Protein AF-A0A1I0GTD1-F1 (afdb_monomer_lite)

pLDDT: mean 73.31, std 13.09, range [38.91, 92.62]

Sequence (143 aa):
MGENMNGVTASRTSDHEQTIFMQSNYFHDPEELYLVLERMQAVDRGKGKIIIDMEKERIMQQSDGKKLRNVQIDGDTLKAELHTEEEFHYSIFSTIIGANGKEINSTSSMQFGFGEKGYSQIDVTAASFPRLYLLNCPFSLNG

Structure (mmCIF, N/CA/C/O backbone):
data_AF-A0A1I0GTD1-F1
#
_entry.id   AF-A0A1I0GTD1-F1
#
loop_
_atom_site.group_PDB
_atom_site.id
_atom_site.type_symbol
_atom_site.label_atom_id
_atom_site.label_alt_id
_atom_site.label_comp_id
_atom_site.label_asym_id
_atom_site.label_entity_id
_atom_site.label_seq_id
_atom_site.pdbx_PDB_ins_code
_atom_site.Cartn_x
_atom_site.Cartn_y
_atom_site.Cartn_z
_atom_site.occupancy
_atom_site.B_iso_or_equiv
_atom_site.auth_seq_id
_atom_site.auth_comp_id
_atom_site.auth_asym_id
_atom_site.auth_atom_id
_atom_site.pdbx_PDB_model_num
ATOM 1 N N . MET A 1 1 ? 18.320 30.642 -20.619 1.00 38.91 1 MET A N 1
ATOM 2 C CA . MET A 1 1 ? 18.928 29.306 -20.779 1.00 38.91 1 MET A CA 1
ATOM 3 C C . MET A 1 1 ? 18.087 28.357 -19.949 1.00 38.91 1 MET A C 1
ATOM 5 O O . MET A 1 1 ? 18.100 28.495 -18.736 1.00 38.91 1 MET A O 1
ATOM 9 N N . GLY A 1 2 ? 17.238 27.549 -20.586 1.00 47.53 2 GLY A N 1
ATOM 10 C CA . GLY A 1 2 ? 16.392 26.577 -19.889 1.00 47.53 2 GLY A CA 1
ATOM 11 C C . GLY A 1 2 ? 17.110 25.237 -19.851 1.00 47.53 2 GLY A C 1
ATOM 12 O O . GLY A 1 2 ? 17.555 24.770 -20.897 1.00 47.53 2 GLY A O 1
ATOM 13 N N . GLU A 1 3 ? 17.279 24.661 -18.664 1.00 52.12 3 GLU A N 1
ATOM 14 C CA . GLU A 1 3 ? 17.792 23.302 -18.534 1.00 52.12 3 GLU A CA 1
ATOM 15 C C . GLU A 1 3 ? 16.756 22.321 -19.080 1.00 52.12 3 GLU A C 1
ATOM 17 O O . GLU A 1 3 ? 15.581 22.345 -18.714 1.00 52.12 3 GLU A O 1
ATOM 22 N N . ASN A 1 4 ? 17.191 21.481 -20.008 1.00 50.59 4 ASN A N 1
ATOM 23 C CA . ASN A 1 4 ? 16.347 20.471 -20.607 1.00 50.59 4 ASN A CA 1
ATOM 24 C C . ASN A 1 4 ? 16.094 19.340 -19.603 1.00 50.59 4 ASN A C 1
ATOM 26 O O . ASN A 1 4 ? 17.009 18.597 -19.249 1.00 50.59 4 ASN A O 1
ATOM 30 N N . MET A 1 5 ? 14.848 19.196 -19.166 1.00 55.66 5 MET A N 1
ATOM 31 C CA . MET A 1 5 ? 14.432 18.131 -18.261 1.00 55.66 5 MET A CA 1
ATOM 32 C C . MET A 1 5 ? 14.326 16.800 -19.012 1.00 55.66 5 MET A C 1
ATOM 34 O O . MET A 1 5 ? 13.465 16.636 -19.876 1.00 55.66 5 MET A O 1
ATOM 38 N N . ASN A 1 6 ? 15.178 15.837 -18.658 1.00 66.69 6 ASN A N 1
ATOM 39 C CA . ASN A 1 6 ? 14.898 14.429 -18.921 1.00 66.69 6 ASN A CA 1
ATOM 40 C C . ASN A 1 6 ? 13.894 13.953 -17.871 1.00 66.69 6 ASN A C 1
ATOM 42 O O . ASN A 1 6 ? 14.137 14.114 -16.675 1.00 66.69 6 ASN A O 1
ATOM 46 N N . GLY A 1 7 ? 12.775 13.379 -18.297 1.00 66.88 7 GLY A N 1
ATOM 47 C CA . GLY A 1 7 ? 11.748 12.964 -17.354 1.00 66.88 7 GLY A CA 1
ATOM 48 C C . GLY A 1 7 ? 10.695 12.054 -17.956 1.00 66.88 7 GLY A C 1
ATOM 49 O O . GLY A 1 7 ? 10.400 12.102 -19.148 1.00 66.88 7 GLY A O 1
ATOM 50 N N . VAL A 1 8 ? 10.108 11.236 -17.090 1.00 73.94 8 VAL A N 1
ATOM 51 C CA . VAL A 1 8 ? 8.894 10.480 -17.378 1.00 73.94 8 VAL A CA 1
ATOM 52 C C . VAL A 1 8 ? 7.819 11.004 -16.445 1.00 73.94 8 VAL A C 1
ATOM 54 O O . VAL A 1 8 ? 8.005 11.048 -15.232 1.00 73.94 8 VAL A O 1
ATOM 57 N N . THR A 1 9 ? 6.694 11.410 -17.014 1.00 73.75 9 THR A N 1
ATOM 58 C CA . THR A 1 9 ? 5.486 11.730 -16.257 1.00 73.75 9 THR A CA 1
ATOM 59 C C . THR A 1 9 ? 4.378 10.796 -16.706 1.00 73.75 9 THR A C 1
ATOM 61 O O . THR A 1 9 ? 4.350 10.348 -17.851 1.00 73.75 9 THR A O 1
ATOM 64 N N . ALA A 1 10 ? 3.474 10.457 -15.800 1.00 70.81 10 ALA A N 1
ATOM 65 C CA . ALA A 1 10 ? 2.338 9.610 -16.110 1.00 70.81 10 ALA A CA 1
ATOM 66 C C . ALA A 1 10 ? 1.066 10.282 -15.610 1.00 70.81 10 ALA A C 1
ATOM 68 O O . ALA A 1 10 ? 1.049 10.883 -14.537 1.00 70.81 10 ALA A O 1
ATOM 69 N N . SER A 1 11 ? 0.005 10.166 -16.397 1.00 72.94 11 SER A N 1
ATOM 70 C CA . SER A 1 11 ? -1.331 10.608 -16.033 1.00 72.94 11 SER A CA 1
ATOM 71 C C . SER A 1 11 ? -2.303 9.458 -16.235 1.00 72.94 11 SER A C 1
ATOM 73 O O . SER A 1 11 ? -2.253 8.759 -17.248 1.00 72.94 11 SER A O 1
ATOM 75 N N . ARG A 1 12 ? -3.194 9.249 -15.269 1.00 68.38 12 ARG A N 1
ATOM 76 C CA . ARG A 1 12 ? -4.304 8.311 -15.414 1.00 68.38 12 ARG A CA 1
ATOM 77 C C . ARG A 1 12 ? -5.482 9.064 -16.030 1.00 68.38 12 ARG A C 1
ATOM 79 O O . ARG A 1 12 ? -6.096 9.883 -15.354 1.00 68.38 12 ARG A O 1
ATOM 86 N N . THR A 1 13 ? -5.780 8.798 -17.301 1.00 71.62 13 THR A N 1
ATOM 87 C CA . THR A 1 13 ? -6.886 9.446 -18.027 1.00 71.62 13 THR A CA 1
ATOM 88 C C . THR A 1 13 ? -8.239 8.812 -17.689 1.00 71.62 13 THR A C 1
ATOM 90 O O . THR A 1 13 ? -9.265 9.486 -17.723 1.00 71.62 13 THR A O 1
ATOM 93 N N . SER A 1 14 ? -8.257 7.517 -17.351 1.00 70.88 14 SER A N 1
ATOM 94 C CA . SER A 1 14 ? -9.442 6.797 -16.864 1.00 70.88 14 SER A CA 1
ATOM 95 C C . SER A 1 14 ? -9.050 5.557 -16.049 1.00 70.88 14 SER A C 1
ATOM 97 O O . SER A 1 14 ? -7.874 5.204 -15.966 1.00 70.88 14 SER A O 1
ATOM 99 N N . ASP A 1 15 ? -10.031 4.838 -15.495 1.00 62.19 15 ASP A N 1
ATOM 100 C CA . ASP A 1 15 ? -9.812 3.558 -14.797 1.00 62.19 15 ASP A CA 1
ATOM 101 C C . ASP A 1 15 ? -9.116 2.488 -15.656 1.00 62.19 15 ASP A C 1
ATOM 103 O O . ASP A 1 15 ? -8.593 1.503 -15.128 1.00 62.19 15 ASP A O 1
ATOM 107 N N . HIS A 1 16 ? -9.138 2.644 -16.980 1.00 66.81 16 HIS A N 1
ATOM 108 C CA . HIS A 1 16 ? -8.588 1.684 -17.936 1.00 66.81 16 HIS A CA 1
ATOM 109 C C . HIS A 1 16 ? -7.546 2.306 -18.869 1.00 66.81 16 HIS A C 1
ATOM 111 O O . HIS A 1 16 ? -7.087 1.640 -19.792 1.00 66.81 16 HIS A O 1
ATOM 117 N N . GLU A 1 17 ? -7.159 3.561 -18.633 1.00 69.69 17 GLU A N 1
ATOM 118 C CA . GLU A 1 17 ? -6.246 4.288 -19.507 1.00 69.69 17 GLU A CA 1
ATOM 119 C C . GLU A 1 17 ? -5.210 5.065 -18.696 1.00 69.69 17 GLU A C 1
ATOM 121 O O . GLU A 1 17 ? -5.540 5.888 -17.837 1.00 69.69 17 GLU A O 1
ATOM 126 N N . GLN A 1 18 ? -3.940 4.819 -19.007 1.00 74.88 18 GLN A N 1
ATOM 127 C CA . GLN A 1 18 ? -2.812 5.575 -18.487 1.00 74.88 18 GLN A CA 1
ATOM 128 C C . GLN A 1 18 ? -1.986 6.098 -19.657 1.00 74.88 18 GLN A C 1
ATOM 130 O O . GLN A 1 18 ? -1.559 5.332 -20.518 1.00 74.88 18 GLN A O 1
ATOM 135 N N . THR A 1 19 ? -1.733 7.401 -19.649 1.00 77.88 19 THR A N 1
ATOM 136 C CA . THR A 1 19 ? -0.865 8.069 -20.613 1.00 77.88 19 THR A CA 1
ATOM 137 C C . THR A 1 19 ? 0.492 8.312 -19.968 1.00 77.88 19 THR A C 1
ATOM 139 O O . THR A 1 19 ? 0.571 8.884 -18.881 1.00 77.88 19 THR A O 1
ATOM 142 N N . ILE A 1 20 ? 1.565 7.874 -20.627 1.00 76.56 20 ILE A N 1
ATOM 143 C CA . ILE A 1 20 ? 2.946 8.105 -20.194 1.00 76.56 20 ILE A CA 1
ATOM 144 C C . ILE A 1 20 ? 3.571 9.116 -21.151 1.00 76.56 20 ILE A C 1
ATOM 146 O O . ILE A 1 20 ? 3.637 8.881 -22.355 1.00 76.56 20 ILE A O 1
ATOM 150 N N . PHE A 1 21 ? 4.039 10.233 -20.609 1.00 78.75 21 PHE A N 1
ATOM 151 C CA . PHE A 1 21 ? 4.757 11.263 -21.342 1.00 78.75 21 PHE A CA 1
ATOM 152 C C . PHE A 1 21 ? 6.244 11.151 -21.018 1.00 78.75 21 PHE A C 1
ATOM 154 O O . PHE A 1 21 ? 6.652 11.270 -19.861 1.00 78.75 21 PHE A O 1
ATOM 161 N N . MET A 1 22 ? 7.056 10.935 -22.047 1.00 78.69 22 MET A N 1
ATOM 162 C CA . MET A 1 22 ? 8.511 10.901 -21.944 1.00 78.69 22 MET A CA 1
ATOM 163 C C . MET A 1 22 ? 9.065 12.178 -22.568 1.00 78.69 22 MET A C 1
ATOM 165 O O . MET A 1 22 ? 8.770 12.481 -23.722 1.00 78.69 22 MET A O 1
ATOM 169 N N . GLN A 1 23 ? 9.864 12.924 -21.811 1.00 76.06 23 GLN A N 1
ATOM 170 C CA . GLN A 1 23 ? 10.552 14.119 -22.281 1.00 76.06 23 GLN A CA 1
ATOM 171 C C . GLN A 1 23 ? 12.057 13.860 -22.259 1.00 76.06 23 GLN A C 1
ATOM 173 O O . GLN A 1 23 ? 12.626 13.523 -21.221 1.00 76.06 23 GLN A O 1
ATOM 178 N N . SER A 1 24 ? 12.701 13.994 -23.416 1.00 72.12 24 SER A N 1
ATOM 179 C CA . SER A 1 24 ? 14.151 13.907 -23.557 1.00 72.12 24 SER A CA 1
ATOM 180 C C . SER A 1 24 ? 14.612 14.701 -24.771 1.00 72.12 24 SER A C 1
ATOM 182 O O . SER A 1 24 ? 13.929 14.741 -25.793 1.00 72.12 24 SER A O 1
ATOM 184 N N . ASN A 1 25 ? 15.812 15.272 -24.692 1.00 65.88 25 ASN A N 1
ATOM 185 C CA . ASN A 1 25 ? 16.464 15.882 -25.857 1.00 65.88 25 ASN A CA 1
ATOM 186 C C . ASN A 1 25 ? 16.820 14.856 -26.934 1.00 65.88 25 ASN A C 1
ATOM 188 O O . ASN A 1 25 ? 17.017 15.230 -28.086 1.00 65.88 25 ASN A O 1
ATOM 192 N N . TYR A 1 26 ? 16.897 13.574 -26.562 1.00 68.62 26 TYR A N 1
ATOM 193 C CA . TYR A 1 26 ? 17.220 12.475 -27.468 1.00 68.62 26 TYR A CA 1
ATOM 194 C C . TYR A 1 26 ? 16.184 12.313 -28.593 1.00 68.62 26 TYR A C 1
ATOM 196 O O . TYR A 1 26 ? 16.509 11.822 -29.666 1.00 68.62 26 TYR A O 1
ATOM 204 N N . PHE A 1 27 ? 14.950 12.795 -28.401 1.00 70.19 27 PHE A N 1
ATOM 205 C CA . PHE A 1 27 ? 13.918 12.760 -29.441 1.00 70.19 27 PHE A CA 1
ATOM 206 C C . PHE A 1 27 ? 14.162 13.738 -30.603 1.00 70.19 27 PHE A C 1
ATOM 208 O O . PHE A 1 27 ? 13.421 13.683 -31.581 1.00 70.19 27 PHE A O 1
ATOM 215 N N . HIS A 1 28 ? 15.156 14.635 -30.515 1.00 68.81 28 HIS A N 1
ATOM 216 C CA . HIS A 1 28 ? 15.462 15.561 -31.609 1.00 68.81 28 HIS A CA 1
ATOM 217 C C . HIS A 1 28 ? 16.173 14.871 -32.783 1.00 68.81 28 HIS A C 1
ATOM 219 O O . HIS A 1 28 ? 15.862 15.197 -33.928 1.00 68.81 28 HIS A O 1
ATOM 225 N N . ASP A 1 29 ? 17.082 13.932 -32.504 1.00 72.25 29 ASP A N 1
ATOM 226 C CA . ASP A 1 29 ? 17.823 13.177 -33.524 1.00 72.25 29 ASP A CA 1
ATOM 227 C C . ASP A 1 29 ? 18.069 11.732 -33.030 1.00 72.25 29 ASP A C 1
ATOM 229 O O . ASP A 1 29 ? 19.158 11.404 -32.552 1.00 72.25 29 ASP A O 1
ATOM 233 N N . PRO A 1 30 ? 17.021 10.885 -32.994 1.00 69.88 30 PRO A N 1
ATOM 234 C CA . PRO A 1 30 ? 17.117 9.561 -32.393 1.00 69.88 30 PRO A CA 1
ATOM 235 C C . PRO A 1 30 ? 17.772 8.565 -33.356 1.00 69.88 30 PRO A C 1
ATOM 237 O O . PRO A 1 30 ? 17.317 8.404 -34.487 1.00 69.88 30 PRO A O 1
ATOM 240 N N . GLU A 1 31 ? 18.782 7.831 -32.884 1.00 72.38 31 GLU A N 1
ATOM 241 C CA . GLU A 1 31 ? 19.303 6.666 -33.611 1.00 72.38 31 GLU A CA 1
ATOM 242 C C . GLU A 1 31 ? 18.375 5.464 -33.389 1.00 72.38 31 GLU A C 1
ATOM 244 O O . GLU A 1 31 ? 17.802 4.942 -34.343 1.00 72.38 31 GLU A O 1
ATOM 249 N N . GLU A 1 32 ? 18.138 5.075 -32.129 1.00 69.62 32 GLU A N 1
ATOM 250 C CA . GLU A 1 32 ? 17.200 4.006 -31.763 1.00 69.62 32 GLU A CA 1
ATOM 251 C C . GLU A 1 32 ? 16.572 4.270 -30.383 1.00 69.62 32 GLU A C 1
ATOM 253 O O . GLU A 1 32 ? 17.249 4.677 -29.438 1.00 69.62 32 GLU A O 1
ATOM 258 N N . LEU A 1 33 ? 15.265 4.026 -30.244 1.00 66.31 33 LEU A N 1
ATOM 259 C CA . LEU A 1 33 ? 14.534 4.152 -28.980 1.00 66.31 33 LEU A CA 1
ATOM 260 C C . LEU A 1 33 ? 13.912 2.810 -28.601 1.00 66.31 33 LEU A C 1
ATOM 262 O O . LEU A 1 33 ? 13.094 2.266 -29.342 1.00 66.31 33 LEU A O 1
ATOM 266 N N . TYR A 1 34 ? 14.227 2.335 -27.399 1.00 69.19 34 TYR A N 1
ATOM 267 C CA . TYR A 1 34 ? 13.682 1.100 -26.848 1.00 69.19 34 TYR A CA 1
ATOM 268 C C . TYR A 1 34 ? 12.869 1.390 -25.589 1.00 69.19 34 TYR A C 1
ATOM 270 O O . TYR A 1 34 ? 13.376 1.971 -24.630 1.00 69.19 34 TYR A O 1
ATOM 278 N N . LEU A 1 35 ? 11.610 0.948 -25.578 1.00 66.00 35 LEU A N 1
ATOM 279 C CA . LEU A 1 35 ? 10.795 0.882 -24.369 1.00 66.00 35 LEU A CA 1
ATOM 280 C C . LEU A 1 35 ? 10.783 -0.563 -23.873 1.00 66.00 35 LEU A C 1
ATOM 282 O O . LEU A 1 35 ? 10.180 -1.433 -24.500 1.00 66.00 35 LEU A O 1
ATOM 286 N N . VAL A 1 36 ? 11.436 -0.815 -22.740 1.00 70.81 36 VAL A N 1
ATOM 287 C CA . VAL A 1 36 ? 11.446 -2.136 -22.104 1.00 70.81 36 VAL A CA 1
ATOM 288 C C . VAL A 1 36 ? 10.420 -2.145 -20.978 1.00 70.81 36 VAL A C 1
ATOM 290 O O . VAL A 1 36 ? 10.588 -1.489 -19.953 1.00 70.81 36 VAL A O 1
ATOM 293 N N . LEU A 1 37 ? 9.333 -2.888 -21.180 1.00 63.88 37 LEU A N 1
ATOM 294 C CA . LEU A 1 37 ? 8.335 -3.152 -20.147 1.00 63.88 37 LEU A CA 1
ATOM 295 C C . LEU A 1 37 ? 8.680 -4.483 -19.479 1.00 63.88 37 LEU A C 1
ATOM 297 O O . LEU A 1 37 ? 8.314 -5.542 -19.978 1.00 63.88 37 LEU A O 1
ATOM 301 N N . GLU A 1 38 ? 9.411 -4.437 -18.368 1.00 55.75 38 GLU A N 1
ATOM 302 C CA . GLU A 1 38 ? 9.914 -5.660 -17.726 1.00 55.75 38 GLU A CA 1
ATOM 303 C C . GLU A 1 38 ? 8.815 -6.484 -17.049 1.00 55.75 38 GLU A C 1
ATOM 305 O O . GLU A 1 38 ? 8.839 -7.713 -17.087 1.00 55.75 38 GLU A O 1
ATOM 310 N N . ARG A 1 39 ? 7.844 -5.824 -16.408 1.00 57.12 39 ARG A N 1
ATOM 311 C CA . ARG A 1 39 ? 6.778 -6.493 -15.657 1.00 57.12 39 ARG A CA 1
ATOM 312 C C . ARG A 1 39 ? 5.450 -5.779 -15.852 1.00 57.12 39 ARG A C 1
ATOM 314 O O . ARG A 1 39 ? 5.285 -4.626 -15.469 1.00 57.12 39 ARG A O 1
ATOM 321 N N . MET A 1 40 ? 4.489 -6.502 -16.417 1.00 60.62 40 MET A N 1
ATOM 322 C CA . MET A 1 40 ? 3.090 -6.098 -16.491 1.00 60.62 40 MET A CA 1
ATOM 323 C C . MET A 1 40 ? 2.261 -7.171 -15.793 1.00 60.62 40 MET A C 1
ATOM 325 O O . MET A 1 40 ? 2.282 -8.331 -16.197 1.00 60.62 40 MET A O 1
ATOM 329 N N . GLN A 1 41 ? 1.569 -6.797 -14.719 1.00 60.81 41 GLN A N 1
ATOM 330 C CA . GLN A 1 41 ? 0.800 -7.734 -13.911 1.00 60.81 41 GLN A CA 1
ATOM 331 C C . GLN A 1 41 ? -0.661 -7.309 -13.851 1.00 60.81 41 GLN A C 1
ATOM 333 O O . GLN A 1 41 ? -0.981 -6.187 -13.469 1.00 60.81 41 GLN A O 1
ATOM 338 N N . ALA A 1 42 ? -1.549 -8.226 -14.223 1.00 61.28 42 ALA A N 1
ATOM 339 C CA . ALA A 1 42 ? -2.979 -8.061 -14.033 1.00 61.28 42 ALA A CA 1
ATOM 340 C C . ALA A 1 42 ? -3.370 -8.658 -12.677 1.00 61.28 42 ALA A C 1
ATOM 342 O O . ALA A 1 42 ? -3.096 -9.827 -12.405 1.00 61.28 42 ALA A O 1
ATOM 343 N N . VAL A 1 43 ? -4.018 -7.862 -11.830 1.00 62.31 43 VAL A N 1
ATOM 344 C CA . VAL A 1 43 ? -4.661 -8.354 -10.607 1.00 62.31 43 VAL A CA 1
ATOM 345 C C . VAL A 1 43 ? -6.139 -8.587 -10.917 1.00 62.31 43 VAL A C 1
ATOM 347 O O . VAL A 1 43 ? -6.799 -7.705 -11.471 1.00 62.31 43 VAL A O 1
ATOM 350 N N . ASP A 1 44 ? -6.675 -9.764 -10.572 1.00 57.97 44 ASP A N 1
ATOM 351 C CA . ASP A 1 44 ? -8.102 -10.063 -10.754 1.00 57.97 44 ASP A CA 1
ATOM 352 C C . ASP A 1 44 ? -8.979 -8.983 -10.102 1.00 57.97 44 ASP A C 1
ATOM 354 O O . ASP A 1 44 ? -8.720 -8.527 -8.978 1.00 57.97 44 ASP A O 1
ATOM 358 N N . ARG A 1 45 ? -10.077 -8.615 -10.777 1.00 55.12 45 ARG A N 1
ATOM 359 C CA . ARG A 1 45 ? -11.066 -7.670 -10.241 1.00 55.12 45 ARG A CA 1
ATOM 360 C C . ARG A 1 45 ? -11.557 -8.168 -8.877 1.00 55.12 45 ARG A C 1
ATOM 362 O O . ARG A 1 45 ? -12.184 -9.215 -8.776 1.00 55.12 45 ARG A O 1
ATOM 369 N N . GLY A 1 46 ? -11.264 -7.404 -7.826 1.00 57.12 46 GLY A N 1
ATOM 370 C CA . GLY A 1 46 ? -11.638 -7.727 -6.445 1.00 57.12 46 GLY A CA 1
ATOM 371 C C . GLY A 1 46 ? -10.538 -8.369 -5.590 1.00 57.12 46 GLY A C 1
ATOM 372 O O . GLY A 1 46 ? -10.648 -8.295 -4.369 1.00 57.12 46 GLY A O 1
ATOM 373 N N . LYS A 1 47 ? -9.461 -8.910 -6.183 1.00 57.72 47 LYS A N 1
ATOM 374 C CA . LYS A 1 47 ? -8.310 -9.470 -5.440 1.00 57.72 47 LYS A CA 1
ATOM 375 C C . LYS A 1 47 ? -7.234 -8.440 -5.086 1.00 57.72 47 LYS A C 1
ATOM 377 O O . LYS A 1 47 ? -6.397 -8.708 -4.234 1.00 57.72 47 LYS A O 1
ATOM 382 N N . GLY A 1 48 ? -7.292 -7.248 -5.681 1.00 63.03 48 GLY A N 1
ATOM 383 C CA . GLY A 1 48 ? -6.419 -6.117 -5.343 1.00 63.03 48 GLY A CA 1
ATOM 384 C C . GLY A 1 48 ? -6.885 -5.297 -4.139 1.00 63.03 48 GLY A C 1
ATOM 385 O O . GLY A 1 48 ? -6.398 -4.193 -3.953 1.00 63.03 48 GLY A O 1
ATOM 386 N N . LYS A 1 49 ? -7.861 -5.772 -3.355 1.00 70.31 49 LYS A N 1
ATOM 387 C CA . LYS A 1 49 ? -8.488 -4.999 -2.274 1.00 70.31 49 LYS A CA 1
ATOM 388 C C . LYS A 1 49 ? -8.084 -5.544 -0.911 1.00 70.31 49 LYS A C 1
ATOM 390 O O . LYS A 1 49 ? -8.343 -6.710 -0.615 1.00 70.31 49 LYS A O 1
ATOM 395 N N . ILE A 1 50 ? -7.517 -4.686 -0.069 1.00 80.31 50 ILE A N 1
ATOM 396 C CA . ILE A 1 50 ? -7.313 -4.971 1.355 1.00 80.31 50 ILE A CA 1
ATOM 397 C C . ILE A 1 50 ? -8.366 -4.210 2.155 1.00 80.31 50 ILE A C 1
ATOM 399 O O . ILE A 1 50 ? -8.512 -3.000 1.980 1.00 80.31 50 ILE A O 1
ATOM 403 N N . ILE A 1 51 ? -9.093 -4.927 3.013 1.00 83.69 51 ILE A N 1
ATOM 404 C CA . ILE A 1 51 ? -10.102 -4.372 3.913 1.00 83.69 51 ILE A CA 1
ATOM 405 C C . ILE A 1 51 ? -9.597 -4.435 5.343 1.00 83.69 51 ILE A C 1
ATOM 407 O O . ILE A 1 51 ? -9.256 -5.514 5.828 1.00 83.69 51 ILE A O 1
ATOM 411 N N . ILE A 1 52 ? -9.583 -3.285 6.014 1.00 84.44 52 ILE A N 1
ATOM 412 C CA . ILE A 1 52 ? -9.128 -3.129 7.398 1.00 84.44 52 ILE A CA 1
ATOM 413 C C . ILE A 1 52 ? -10.266 -2.545 8.242 1.00 84.44 52 ILE A C 1
ATOM 415 O O . ILE A 1 52 ? -10.890 -1.556 7.851 1.00 84.44 52 ILE A O 1
ATOM 419 N N . ASP A 1 53 ? -10.523 -3.177 9.388 1.00 84.62 53 ASP A N 1
ATOM 420 C CA . ASP A 1 53 ? -11.336 -2.657 10.489 1.00 84.62 53 ASP A CA 1
ATOM 421 C C . ASP A 1 53 ? -10.414 -1.852 11.409 1.00 84.62 53 ASP A C 1
ATOM 423 O O . ASP A 1 53 ? -9.569 -2.431 12.094 1.00 84.62 53 ASP A O 1
ATOM 427 N N . MET A 1 54 ? -10.546 -0.526 11.387 1.00 77.94 54 MET A N 1
ATOM 428 C CA . MET A 1 54 ? -9.672 0.363 12.163 1.00 77.94 54 MET A CA 1
ATOM 429 C C . MET A 1 54 ? -9.996 0.373 13.651 1.00 77.94 54 MET A C 1
ATOM 431 O O . MET A 1 54 ? -9.112 0.641 14.450 1.00 77.94 54 MET A O 1
ATOM 435 N N . GLU A 1 55 ? -11.247 0.099 14.039 1.00 81.44 55 GLU A N 1
ATOM 436 C CA . GLU A 1 55 ? -11.624 0.070 15.459 1.00 81.44 55 GLU A CA 1
ATOM 437 C C . GLU A 1 55 ? -11.061 -1.177 16.141 1.00 81.44 55 GLU A C 1
ATOM 439 O O . GLU A 1 55 ? -10.725 -1.151 17.321 1.00 81.44 55 GLU A O 1
ATOM 444 N N . LYS A 1 56 ? -10.968 -2.280 15.390 1.00 86.81 56 LYS A N 1
ATOM 445 C CA . LYS A 1 56 ? -10.425 -3.552 15.882 1.00 86.81 56 LYS A CA 1
ATOM 446 C C . LYS A 1 56 ? -8.977 -3.804 15.472 1.00 86.81 56 LYS A C 1
ATOM 448 O O . LYS A 1 56 ? -8.487 -4.899 15.739 1.00 86.81 56 LYS A O 1
ATOM 453 N N . GLU A 1 57 ? -8.354 -2.858 14.772 1.00 88.38 57 GLU A N 1
ATOM 454 C CA . GLU A 1 57 ? -6.997 -2.962 14.218 1.00 88.38 57 GLU A CA 1
ATOM 455 C C . GLU A 1 57 ? -6.760 -4.287 13.472 1.00 88.38 57 GLU A C 1
ATOM 457 O O . GLU A 1 57 ? -5.775 -4.999 13.669 1.00 88.38 57 GLU A O 1
ATOM 462 N N . ARG A 1 58 ? -7.723 -4.678 12.625 1.00 89.12 58 ARG A N 1
ATOM 463 C CA . ARG A 1 58 ? -7.754 -6.024 12.038 1.00 89.12 58 ARG A CA 1
ATOM 464 C C . ARG A 1 58 ? -7.960 -6.009 10.535 1.00 89.12 58 ARG A C 1
ATOM 466 O O . ARG A 1 58 ? -8.918 -5.433 10.026 1.00 89.12 58 ARG A O 1
ATOM 473 N N . ILE A 1 59 ? -7.137 -6.777 9.827 1.00 88.94 59 ILE A N 1
ATOM 474 C CA . ILE A 1 59 ? -7.338 -7.073 8.405 1.00 88.94 59 ILE A CA 1
ATOM 475 C C . ILE A 1 59 ? -8.536 -8.021 8.260 1.00 88.94 59 ILE A C 1
ATOM 477 O O . ILE A 1 59 ? -8.499 -9.167 8.709 1.00 88.94 59 ILE A O 1
ATOM 481 N N . MET A 1 60 ? -9.608 -7.542 7.635 1.00 86.19 60 MET A N 1
ATOM 482 C CA . MET A 1 60 ? -10.808 -8.320 7.318 1.00 86.19 60 MET A CA 1
ATOM 483 C C . MET A 1 60 ? -10.669 -9.097 6.009 1.00 86.19 60 MET A C 1
ATOM 485 O O . MET A 1 60 ? -11.189 -10.204 5.897 1.00 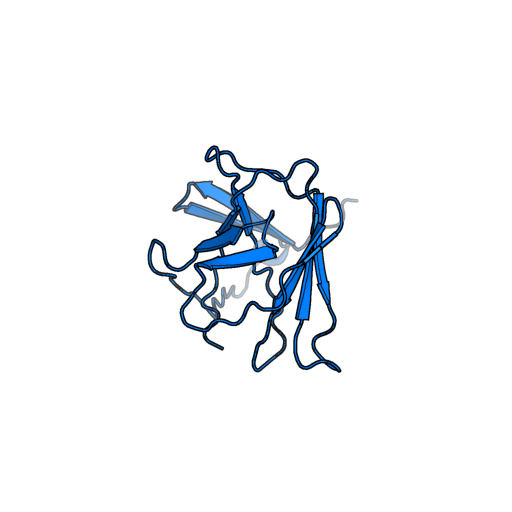86.19 60 MET A O 1
ATOM 489 N N . GLN A 1 61 ? -9.979 -8.521 5.024 1.00 84.56 61 GLN A N 1
ATOM 490 C CA . GLN A 1 61 ? -9.766 -9.123 3.710 1.00 84.56 61 GLN A CA 1
ATOM 491 C C . GLN A 1 61 ? -8.415 -8.669 3.156 1.00 84.56 61 GLN A C 1
ATOM 493 O O . GLN A 1 61 ? -8.051 -7.509 3.304 1.00 84.56 61 GLN A O 1
ATOM 498 N N . GLN A 1 62 ? -7.673 -9.570 2.522 1.00 84.56 62 GLN A N 1
ATOM 499 C CA . GLN A 1 62 ? -6.456 -9.272 1.763 1.00 84.56 62 GLN A CA 1
ATOM 500 C C . GLN A 1 62 ? -6.244 -10.360 0.703 1.00 84.56 62 GLN A C 1
ATOM 502 O O . GLN A 1 62 ? -6.990 -11.341 0.676 1.00 84.56 62 GLN A O 1
ATOM 507 N N . SER A 1 63 ? -5.244 -10.190 -0.160 1.00 74.38 63 SER A N 1
A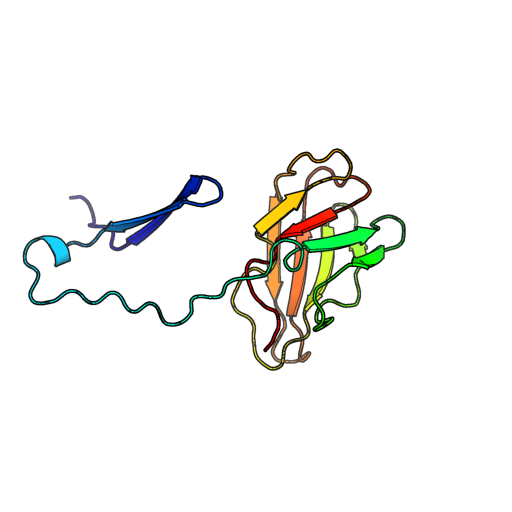TOM 508 C CA . SER A 1 63 ? -4.854 -11.198 -1.149 1.00 74.38 63 SER A CA 1
ATOM 509 C C . SER A 1 63 ? -4.336 -12.488 -0.493 1.00 74.38 63 SER A C 1
ATOM 511 O O . SER A 1 63 ? -3.891 -12.491 0.660 1.00 74.38 63 SER A O 1
ATOM 513 N N . ASP A 1 64 ? -4.390 -13.596 -1.240 1.00 71.12 64 ASP A N 1
ATOM 514 C CA . ASP A 1 64 ? -4.138 -14.958 -0.736 1.00 71.12 64 ASP A CA 1
ATOM 515 C C . ASP A 1 64 ? -2.768 -15.126 -0.050 1.00 71.12 64 ASP A C 1
ATOM 517 O O . ASP A 1 64 ? -2.640 -15.917 0.885 1.00 71.12 64 ASP A O 1
ATOM 521 N N . GLY A 1 65 ? -1.766 -14.331 -0.442 1.00 72.94 65 GLY A N 1
ATOM 522 C CA . GLY A 1 65 ? -0.421 -14.355 0.139 1.00 72.94 65 GLY A CA 1
ATOM 523 C C . GLY A 1 65 ? -0.332 -13.889 1.598 1.00 72.94 65 GLY A C 1
ATOM 524 O O . GLY A 1 65 ? 0.682 -14.144 2.244 1.00 72.94 65 GLY A O 1
ATOM 525 N N . LYS A 1 66 ? -1.362 -13.219 2.140 1.00 83.25 66 LYS A N 1
ATOM 526 C CA . LYS A 1 66 ? -1.415 -12.729 3.536 1.00 83.25 66 LYS A CA 1
ATOM 527 C C . LYS A 1 66 ? -0.130 -12.028 4.010 1.00 83.25 66 LYS A C 1
ATOM 529 O O . LYS A 1 66 ? 0.346 -12.240 5.131 1.00 83.25 66 LYS A O 1
ATOM 534 N N . LYS A 1 67 ? 0.460 -11.230 3.117 1.00 87.44 67 LYS A N 1
ATOM 535 C CA . LYS A 1 67 ? 1.755 -10.576 3.326 1.00 87.44 67 LYS A CA 1
ATOM 536 C C . LYS A 1 67 ? 1.653 -9.350 4.246 1.00 87.44 67 LYS A C 1
ATOM 538 O O . LYS A 1 67 ? 2.666 -8.942 4.796 1.00 87.44 67 LYS A O 1
ATOM 543 N N . LEU A 1 68 ? 0.452 -8.798 4.461 1.00 89.25 68 LEU A N 1
ATOM 544 C CA . LEU A 1 68 ? 0.224 -7.735 5.443 1.00 89.25 68 LEU A CA 1
ATOM 545 C C . LEU A 1 68 ? -0.131 -8.303 6.816 1.00 89.25 68 LEU A C 1
ATOM 547 O O . LEU A 1 68 ? -1.014 -9.163 6.943 1.00 89.25 68 LEU A O 1
ATOM 551 N N . ARG A 1 69 ? 0.558 -7.805 7.844 1.00 90.88 69 ARG A N 1
ATOM 552 C CA . ARG A 1 69 ? 0.448 -8.243 9.243 1.00 90.88 69 ARG A CA 1
ATOM 553 C C . ARG A 1 69 ? 0.545 -7.053 10.199 1.00 90.88 69 ARG A C 1
ATOM 555 O O . ARG A 1 69 ? 0.874 -5.950 9.776 1.00 90.88 69 ARG A O 1
ATOM 562 N N . ASN A 1 70 ? 0.251 -7.303 11.477 1.00 91.56 70 ASN A N 1
ATOM 563 C CA . ASN A 1 70 ? 0.445 -6.362 12.589 1.00 91.56 70 ASN A CA 1
ATOM 564 C C . ASN A 1 70 ? -0.091 -4.952 12.302 1.00 91.56 70 ASN A C 1
ATOM 566 O O . ASN A 1 70 ? 0.625 -3.963 12.420 1.00 91.56 70 ASN A O 1
ATOM 570 N N . VAL A 1 71 ? -1.360 -4.878 11.895 1.00 90.44 71 VAL A N 1
ATOM 571 C CA . VAL A 1 71 ? -2.029 -3.596 11.681 1.00 90.44 71 VAL A CA 1
ATOM 572 C C . VAL A 1 71 ? -2.247 -2.900 13.019 1.00 90.44 71 VAL A C 1
ATOM 574 O O . VAL A 1 71 ? -2.727 -3.531 13.955 1.00 90.44 71 VAL A O 1
ATOM 577 N N . GLN A 1 72 ? -1.901 -1.618 13.087 1.00 90.88 72 GLN A N 1
ATOM 578 C CA . GLN A 1 72 ? -2.066 -0.763 14.262 1.00 90.88 72 GLN A CA 1
ATOM 579 C C . GLN A 1 72 ? -2.462 0.643 13.832 1.00 90.88 72 GLN A C 1
ATOM 581 O O . GLN A 1 72 ? -1.996 1.123 12.793 1.00 90.88 72 GLN A O 1
ATOM 586 N N . ILE A 1 73 ? -3.284 1.312 14.635 1.00 87.31 73 ILE A N 1
ATOM 587 C CA . ILE A 1 73 ? -3.695 2.694 14.407 1.00 87.31 73 ILE A CA 1
ATOM 588 C C . ILE A 1 73 ? -3.074 3.583 15.478 1.00 87.31 73 ILE A C 1
ATOM 590 O O . ILE A 1 73 ? -3.338 3.446 16.668 1.00 87.31 73 ILE A O 1
ATOM 594 N N . ASP A 1 74 ? -2.255 4.532 15.037 1.00 87.62 74 ASP A N 1
ATOM 595 C CA . ASP A 1 74 ? -1.621 5.531 15.891 1.00 87.62 74 ASP A CA 1
ATOM 596 C C . ASP A 1 74 ? -2.108 6.924 15.480 1.00 87.62 74 ASP A C 1
ATOM 598 O O . ASP A 1 74 ? -1.603 7.534 14.531 1.00 87.62 74 ASP A O 1
ATOM 602 N N . GLY A 1 75 ? -3.171 7.382 16.147 1.00 85.88 75 GLY A N 1
ATOM 603 C CA . GLY A 1 75 ? -3.887 8.606 15.792 1.00 85.88 75 GLY A CA 1
ATOM 604 C C . GLY A 1 75 ? -4.418 8.552 14.358 1.00 85.88 75 GLY A C 1
ATOM 605 O O . GLY A 1 75 ? -5.243 7.705 14.020 1.00 85.88 75 GLY A O 1
ATOM 606 N N . ASP A 1 76 ? -3.902 9.442 13.514 1.00 85.88 76 ASP A N 1
ATOM 607 C CA . ASP A 1 76 ? -4.254 9.550 12.096 1.00 85.88 76 ASP A CA 1
ATOM 608 C C . ASP A 1 76 ? -3.323 8.735 11.185 1.00 85.88 76 ASP A C 1
ATOM 610 O O . ASP A 1 76 ? -3.280 8.972 9.976 1.00 85.88 76 ASP A O 1
ATOM 614 N N . THR A 1 77 ? -2.562 7.778 11.736 1.00 86.75 77 THR A N 1
ATOM 615 C CA . THR A 1 77 ? -1.640 6.921 10.973 1.00 86.75 77 THR A CA 1
ATOM 616 C C . THR A 1 77 ? -1.989 5.439 11.101 1.00 86.75 77 THR A C 1
ATOM 618 O O . THR A 1 77 ? -1.989 4.873 12.190 1.00 86.75 77 THR A O 1
ATOM 621 N N . LEU A 1 78 ? -2.235 4.796 9.961 1.00 87.69 78 LEU A N 1
ATOM 622 C CA . LEU A 1 78 ? -2.270 3.345 9.811 1.00 87.69 78 LEU A CA 1
ATOM 623 C C . LEU A 1 78 ? -0.838 2.831 9.693 1.00 87.69 78 LEU A C 1
ATOM 625 O O . LEU A 1 78 ? -0.118 3.252 8.789 1.00 87.69 78 LEU A O 1
ATOM 629 N N . LYS A 1 79 ? -0.461 1.882 10.546 1.00 91.12 79 LYS A N 1
ATOM 630 C CA . LYS A 1 79 ? 0.809 1.158 10.469 1.00 91.12 79 LYS A CA 1
ATOM 631 C C . LYS A 1 79 ? 0.542 -0.303 10.147 1.00 91.12 79 LYS A C 1
ATOM 633 O O . LYS A 1 79 ? -0.389 -0.895 10.692 1.00 91.12 79 LYS A O 1
ATOM 638 N N . ALA A 1 80 ? 1.340 -0.888 9.265 1.00 91.31 80 ALA A N 1
ATOM 639 C CA . ALA A 1 80 ? 1.282 -2.309 8.949 1.00 91.31 80 ALA A CA 1
ATOM 640 C C . ALA A 1 80 ? 2.661 -2.842 8.557 1.00 91.31 80 ALA A C 1
ATOM 642 O O . ALA A 1 80 ? 3.509 -2.112 8.046 1.00 91.31 80 ALA A O 1
ATOM 643 N N . GLU A 1 81 ? 2.868 -4.138 8.749 1.00 92.62 81 GLU A N 1
ATOM 644 C CA . GLU A 1 81 ? 4.071 -4.825 8.295 1.00 92.62 81 GLU A CA 1
ATOM 645 C C . GLU A 1 81 ? 3.802 -5.544 6.976 1.00 92.62 81 GLU A C 1
ATOM 647 O O . GLU A 1 81 ? 2.890 -6.369 6.886 1.00 92.62 81 GLU A O 1
ATOM 652 N N . LEU A 1 82 ? 4.629 -5.273 5.971 1.00 89.94 82 LEU A N 1
ATOM 653 C CA . LEU A 1 82 ? 4.673 -5.995 4.709 1.00 89.94 82 LEU A CA 1
ATOM 654 C C . LEU A 1 82 ? 5.811 -7.015 4.736 1.00 89.94 82 LEU A C 1
ATOM 656 O O . LEU A 1 82 ? 6.989 -6.665 4.697 1.00 89.94 82 LEU A O 1
ATOM 660 N N . HIS A 1 83 ? 5.431 -8.285 4.776 1.00 89.94 83 HIS A N 1
ATOM 661 C CA . HIS A 1 83 ? 6.332 -9.430 4.768 1.00 89.94 83 HIS A CA 1
ATOM 662 C C . HIS A 1 83 ? 6.504 -9.907 3.329 1.00 89.94 83 HIS A C 1
ATOM 664 O O . HIS A 1 83 ? 5.560 -10.431 2.752 1.00 89.94 83 HIS A O 1
ATOM 670 N N . THR A 1 84 ? 7.681 -9.746 2.741 1.00 85.50 84 THR A N 1
ATOM 671 C CA . THR A 1 84 ? 8.011 -10.209 1.380 1.00 85.50 84 THR A CA 1
ATOM 672 C C . THR A 1 84 ? 9.317 -10.994 1.410 1.00 85.50 84 THR A C 1
ATOM 674 O O . THR A 1 84 ? 10.087 -10.860 2.356 1.00 85.50 84 THR A O 1
ATOM 677 N N . GLU A 1 85 ? 9.552 -1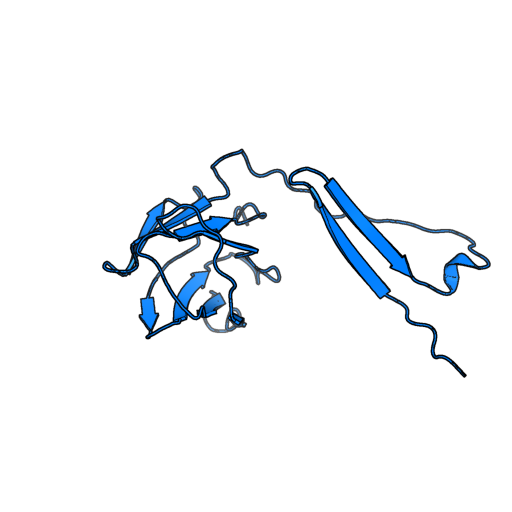1.856 0.418 1.00 84.62 85 GLU A N 1
ATOM 678 C CA . GLU A 1 85 ? 10.806 -12.628 0.345 1.00 84.62 85 GLU A CA 1
ATOM 679 C C . GLU A 1 85 ? 12.016 -11.721 0.083 1.00 84.62 85 GLU A C 1
ATOM 681 O O . GLU A 1 85 ? 13.096 -11.942 0.626 1.00 84.62 85 GLU A O 1
ATOM 686 N N . GLU A 1 86 ? 11.801 -10.656 -0.689 1.00 85.19 86 GLU A N 1
ATOM 687 C CA . GLU A 1 86 ? 12.795 -9.644 -1.043 1.00 85.19 86 GLU A CA 1
ATOM 688 C C . GLU A 1 86 ? 12.249 -8.233 -0.797 1.00 85.19 86 GLU A C 1
ATOM 690 O O . GLU A 1 86 ? 11.050 -8.043 -0.551 1.00 85.19 86 GLU A O 1
ATOM 695 N N . GLU A 1 87 ? 13.130 -7.232 -0.859 1.00 82.44 87 GLU A N 1
ATOM 696 C CA . GLU A 1 87 ? 12.749 -5.841 -0.646 1.00 82.44 87 GLU A CA 1
ATOM 697 C C . GLU A 1 87 ? 11.744 -5.392 -1.716 1.00 82.44 87 GLU A C 1
ATOM 699 O O . GLU A 1 87 ? 11.986 -5.474 -2.920 1.00 82.44 87 GLU A O 1
ATOM 704 N N . PHE A 1 88 ? 10.579 -4.923 -1.270 1.00 81.38 88 PHE A N 1
ATOM 705 C CA . PHE A 1 88 ? 9.499 -4.531 -2.165 1.00 81.38 88 PHE A CA 1
ATOM 706 C C . PHE A 1 88 ? 9.529 -3.022 -2.411 1.00 81.38 88 PHE A C 1
ATOM 708 O O . PHE A 1 88 ? 9.078 -2.249 -1.578 1.00 81.38 88 PHE A O 1
ATOM 715 N N . HIS A 1 89 ? 10.041 -2.578 -3.556 1.00 74.69 89 HIS A N 1
ATOM 716 C CA . HIS A 1 89 ? 10.278 -1.147 -3.808 1.00 74.69 89 HIS A CA 1
ATOM 717 C C . HIS A 1 89 ? 9.056 -0.345 -4.291 1.00 74.69 89 HIS A C 1
ATOM 719 O O . HIS A 1 89 ? 9.184 0.838 -4.605 1.00 74.69 89 HIS A O 1
ATOM 725 N N . TYR A 1 90 ? 7.874 -0.959 -4.380 1.00 72.38 90 TYR A N 1
ATOM 726 C CA . TYR A 1 90 ? 6.672 -0.286 -4.871 1.00 72.38 90 TYR A CA 1
ATOM 727 C C . TYR A 1 90 ? 5.712 0.057 -3.737 1.00 72.38 90 TYR A C 1
ATOM 729 O O . TYR A 1 90 ? 5.540 -0.716 -2.798 1.00 72.38 90 TYR A O 1
ATOM 737 N N . SER A 1 91 ? 5.001 1.181 -3.865 1.00 70.19 91 SER A N 1
ATOM 738 C CA . SER A 1 91 ? 3.896 1.465 -2.950 1.00 70.19 91 SER A CA 1
ATOM 739 C C . SER A 1 91 ? 2.797 0.419 -3.128 1.00 70.19 91 SER A C 1
ATOM 741 O O . SER A 1 91 ? 2.235 0.264 -4.215 1.00 70.19 91 SER A O 1
ATOM 743 N N . ILE A 1 92 ? 2.454 -0.283 -2.051 1.00 70.12 92 ILE A N 1
ATOM 744 C CA . ILE A 1 92 ? 1.336 -1.235 -2.046 1.00 70.12 92 ILE A CA 1
ATOM 745 C C . ILE A 1 92 ? -0.028 -0.555 -1.862 1.00 70.12 92 ILE A C 1
ATOM 747 O O . ILE A 1 92 ? -1.055 -1.222 -1.986 1.00 70.12 92 ILE A O 1
ATOM 751 N N . PHE A 1 93 ? -0.045 0.750 -1.566 1.00 72.44 93 PHE A N 1
ATOM 752 C CA . PHE A 1 93 ? -1.252 1.536 -1.332 1.00 72.44 93 PHE A CA 1
ATOM 753 C C . PHE A 1 93 ? -1.332 2.676 -2.349 1.00 72.44 93 PHE A C 1
ATOM 755 O O . PHE A 1 93 ? -0.541 3.617 -2.298 1.00 72.44 93 PHE A O 1
ATOM 762 N N . SER A 1 94 ? -2.283 2.597 -3.286 1.00 65.25 94 SER A N 1
ATOM 763 C CA . SER A 1 94 ? -2.497 3.664 -4.277 1.00 65.25 94 SER A CA 1
ATOM 764 C C . SER A 1 94 ? -3.647 4.606 -3.927 1.00 65.25 94 SER A C 1
ATOM 766 O O . SER A 1 94 ? -3.652 5.756 -4.347 1.00 65.25 94 SER A O 1
ATOM 768 N N . THR A 1 95 ? -4.657 4.097 -3.221 1.00 71.06 95 THR A N 1
ATOM 769 C CA . THR A 1 95 ? -5.920 4.795 -2.969 1.00 71.06 95 THR A CA 1
ATOM 770 C C . THR A 1 95 ? -6.495 4.325 -1.647 1.00 71.06 95 THR A C 1
ATOM 772 O O . THR A 1 95 ? -6.455 3.129 -1.348 1.00 71.06 95 THR A O 1
ATOM 775 N N . ILE A 1 96 ? -7.061 5.261 -0.892 1.00 76.62 96 ILE A N 1
ATOM 776 C CA . ILE A 1 96 ? -7.740 5.007 0.372 1.00 76.62 96 ILE A CA 1
ATOM 777 C C . ILE A 1 96 ? -9.225 5.285 0.156 1.00 76.62 96 ILE A C 1
ATOM 779 O O . ILE A 1 96 ? -9.604 6.407 -0.160 1.00 76.62 96 ILE A O 1
ATOM 783 N N . ILE A 1 97 ? -10.079 4.279 0.326 1.00 77.19 97 ILE A N 1
ATOM 784 C CA . ILE A 1 97 ? -11.536 4.442 0.211 1.00 77.19 97 ILE A CA 1
ATOM 785 C C . ILE A 1 97 ? -12.161 4.225 1.583 1.00 77.19 97 ILE A C 1
ATOM 787 O O . ILE A 1 97 ? -11.946 3.177 2.186 1.00 77.19 97 ILE A O 1
ATOM 791 N N . GLY A 1 98 ? -12.939 5.197 2.058 1.00 75.00 98 GLY A N 1
ATOM 792 C CA . GLY A 1 98 ? -13.662 5.096 3.322 1.00 75.00 98 GLY A CA 1
ATOM 793 C C . GLY A 1 98 ? -14.935 4.252 3.239 1.00 75.00 98 GLY A C 1
ATOM 794 O O . GLY A 1 98 ? -15.449 3.956 2.161 1.00 75.00 98 GLY A O 1
ATOM 795 N N . ALA A 1 99 ? -15.526 3.947 4.397 1.00 71.75 99 ALA A N 1
ATOM 796 C CA . ALA A 1 99 ? -16.755 3.149 4.518 1.00 71.75 99 ALA A CA 1
ATOM 797 C C . ALA A 1 99 ? -17.975 3.706 3.750 1.00 71.75 99 ALA A C 1
ATOM 799 O O . ALA A 1 99 ? -18.906 2.970 3.440 1.00 71.75 99 ALA A O 1
ATOM 800 N N . ASN A 1 100 ? -17.981 5.005 3.440 1.00 75.25 100 ASN A N 1
ATOM 801 C CA . ASN A 1 100 ? -19.013 5.666 2.633 1.00 75.25 100 ASN A CA 1
ATOM 802 C C . ASN A 1 100 ? -18.757 5.565 1.113 1.00 75.25 100 ASN A C 1
ATOM 804 O O . ASN A 1 100 ? -19.486 6.179 0.336 1.00 75.25 100 ASN A O 1
ATOM 808 N N . GLY A 1 101 ? -17.713 4.844 0.696 1.00 73.69 101 GLY A N 1
ATOM 809 C CA . GLY A 1 101 ? -17.304 4.690 -0.698 1.00 73.69 101 GLY A CA 1
ATOM 810 C C . GLY A 1 101 ? -16.555 5.889 -1.283 1.00 73.69 101 GLY A C 1
ATOM 811 O O . GLY A 1 101 ? -16.247 5.869 -2.471 1.00 73.69 101 GLY A O 1
ATOM 812 N N . LYS A 1 102 ? -16.261 6.930 -0.492 1.00 78.00 102 LYS A N 1
ATOM 813 C CA . LYS A 1 102 ? -15.504 8.099 -0.956 1.00 78.00 102 LYS A CA 1
ATOM 814 C C . LYS A 1 102 ? -14.008 7.890 -0.776 1.00 78.00 102 LYS A C 1
ATOM 816 O O . LYS A 1 102 ? -13.563 7.364 0.244 1.00 78.00 102 LYS A O 1
ATOM 821 N N . GLU A 1 103 ? -13.255 8.348 -1.765 1.00 77.69 103 GLU A N 1
ATOM 822 C CA . GLU A 1 103 ? -11.803 8.422 -1.692 1.00 77.69 103 GLU A CA 1
ATOM 823 C C . GLU A 1 103 ? -11.364 9.443 -0.638 1.00 77.69 103 GLU A C 1
ATOM 825 O O . GLU A 1 103 ? -11.988 10.491 -0.449 1.00 77.69 103 GLU A O 1
ATOM 830 N N . ILE A 1 104 ? -10.294 9.100 0.067 1.00 78.81 104 ILE A N 1
ATOM 831 C CA . ILE A 1 104 ? -9.653 9.910 1.089 1.00 78.81 104 ILE A CA 1
ATOM 832 C C . ILE A 1 104 ? -8.235 10.166 0.614 1.00 78.81 104 ILE A C 1
ATOM 834 O O . ILE A 1 104 ? -7.487 9.234 0.321 1.00 78.81 104 ILE A O 1
ATOM 838 N N . ASN A 1 105 ? -7.852 11.436 0.584 1.00 77.38 105 ASN A N 1
ATOM 839 C CA . ASN A 1 105 ? -6.484 11.799 0.261 1.00 77.38 105 ASN A CA 1
ATOM 840 C C . ASN A 1 105 ? -5.563 11.409 1.420 1.00 77.38 105 ASN A C 1
ATOM 842 O O . ASN A 1 105 ? -5.761 11.846 2.557 1.00 77.38 105 ASN A O 1
ATOM 846 N N . SER A 1 106 ? -4.545 10.605 1.120 1.00 78.50 106 SER A N 1
ATOM 847 C CA . SER A 1 106 ? -3.422 10.393 2.028 1.00 78.50 106 SER A CA 1
ATOM 848 C C . SER A 1 106 ? -2.586 11.665 2.111 1.00 78.50 106 SER A C 1
ATOM 850 O O . SER A 1 106 ? -2.221 12.235 1.082 1.00 78.50 106 SER A O 1
ATOM 852 N N . THR A 1 107 ? -2.231 12.071 3.323 1.00 81.38 107 THR A N 1
ATOM 853 C CA . THR A 1 107 ? -1.280 13.162 3.562 1.00 81.38 107 THR A CA 1
ATOM 854 C C . THR A 1 107 ? 0.159 12.672 3.396 1.00 81.38 107 THR A C 1
ATOM 856 O O . THR A 1 107 ? 1.003 13.395 2.875 1.00 81.38 107 THR A O 1
ATOM 859 N N . SER A 1 108 ? 0.440 11.433 3.810 1.00 82.12 108 SER A N 1
ATOM 860 C CA . SER A 1 108 ? 1.748 10.796 3.635 1.00 82.12 108 SER A CA 1
ATOM 861 C C . SER A 1 108 ? 1.635 9.278 3.543 1.00 82.12 108 SER A C 1
ATOM 863 O O . SER A 1 108 ? 0.743 8.669 4.134 1.00 82.12 108 SER A O 1
ATOM 865 N N . SER A 1 109 ? 2.577 8.674 2.821 1.00 82.50 109 SER A N 1
ATOM 866 C CA . SER A 1 109 ? 2.814 7.232 2.777 1.00 82.50 109 SER A CA 1
ATOM 867 C C . SER A 1 109 ? 4.317 6.985 2.869 1.00 82.50 109 SER A C 1
ATOM 869 O O . SER A 1 109 ? 5.070 7.524 2.056 1.00 82.50 109 SER A O 1
ATOM 871 N N . MET A 1 110 ? 4.759 6.196 3.842 1.00 84.44 110 MET A N 1
ATOM 872 C CA . MET A 1 110 ? 6.166 5.852 4.043 1.00 84.44 110 MET A CA 1
ATOM 873 C C . MET A 1 110 ? 6.332 4.337 4.078 1.00 84.44 110 MET A C 1
ATOM 875 O O . MET A 1 110 ? 5.480 3.632 4.611 1.00 84.44 110 MET A O 1
ATOM 879 N N . GLN A 1 111 ? 7.445 3.851 3.530 1.00 86.19 111 GLN A N 1
ATOM 880 C CA . GLN A 1 111 ? 7.852 2.454 3.614 1.00 86.19 111 GLN A CA 1
ATOM 881 C C . GLN A 1 111 ? 9.334 2.381 3.990 1.00 86.19 111 GLN A C 1
ATOM 883 O O . GLN A 1 111 ? 10.156 3.055 3.371 1.00 86.19 111 GLN A O 1
ATOM 888 N N . PHE A 1 112 ? 9.682 1.593 5.008 1.00 86.94 112 PHE A N 1
ATOM 889 C CA . PHE A 1 112 ? 11.064 1.477 5.486 1.00 86.94 112 PHE A CA 1
ATOM 890 C C . PHE A 1 112 ? 11.326 0.164 6.237 1.00 86.94 112 PHE A C 1
ATOM 892 O O . PHE A 1 112 ? 10.406 -0.496 6.708 1.00 86.94 112 PHE A O 1
ATOM 899 N N . GLY A 1 113 ? 12.602 -0.197 6.405 1.00 82.69 113 GLY A N 1
ATOM 900 C CA . GLY A 1 113 ? 13.021 -1.181 7.410 1.00 82.69 113 GLY A CA 1
ATOM 901 C C . GLY A 1 113 ? 13.126 -2.648 6.975 1.00 82.69 113 GLY A C 1
ATOM 902 O O . GLY A 1 113 ? 13.273 -3.487 7.859 1.00 82.69 113 GLY A O 1
ATOM 903 N N . PHE A 1 114 ? 13.114 -2.964 5.670 1.00 82.06 114 PHE A N 1
ATOM 904 C CA . PHE A 1 114 ? 13.191 -4.351 5.179 1.00 82.06 114 PHE A CA 1
ATOM 905 C C . PHE A 1 114 ? 14.422 -5.128 5.684 1.00 82.06 114 PHE A C 1
ATOM 907 O O . PHE A 1 114 ? 14.266 -6.209 6.246 1.00 82.06 114 PHE A O 1
ATOM 914 N N . GLY A 1 115 ? 15.630 -4.571 5.536 1.00 76.00 115 GLY A N 1
ATOM 915 C CA . GLY A 1 115 ? 16.897 -5.298 5.716 1.00 76.00 115 GLY A CA 1
ATOM 916 C C . GLY A 1 115 ? 17.056 -6.057 7.040 1.00 76.00 115 GLY A C 1
ATOM 917 O O . GLY A 1 115 ? 17.1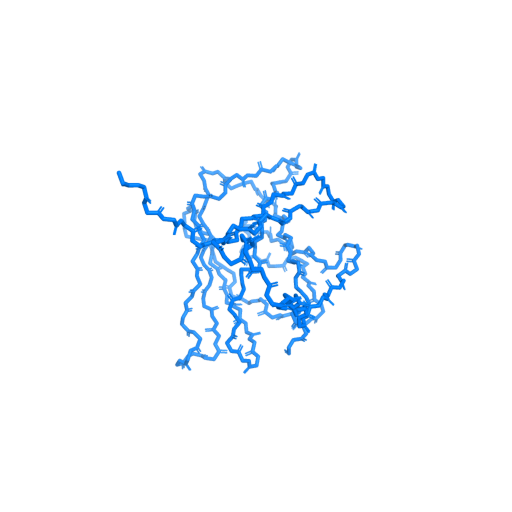92 -7.275 7.035 1.00 76.00 115 GLY A O 1
ATOM 918 N N . GLU A 1 116 ? 17.039 -5.369 8.184 1.00 74.75 116 GLU A N 1
ATOM 919 C CA . GLU A 1 116 ? 17.293 -6.019 9.485 1.00 74.75 116 GLU A CA 1
ATOM 920 C C . GLU A 1 116 ? 16.102 -6.833 10.011 1.00 74.75 116 GLU A C 1
ATOM 922 O O . GLU A 1 116 ? 16.278 -7.742 10.820 1.00 74.75 116 GLU A O 1
ATOM 927 N N . LYS A 1 117 ? 14.881 -6.499 9.581 1.00 78.50 117 LYS A N 1
ATOM 928 C CA . LYS A 1 117 ? 13.641 -7.046 10.149 1.00 78.50 117 LYS A CA 1
ATOM 929 C C . LYS A 1 117 ? 13.023 -8.166 9.311 1.00 78.50 117 LYS A C 1
ATOM 931 O O . LYS A 1 117 ? 12.173 -8.894 9.820 1.00 78.50 117 LYS A O 1
ATOM 936 N N . GLY A 1 118 ? 13.417 -8.298 8.042 1.00 85.81 118 GLY A N 1
ATOM 937 C CA . GLY A 1 118 ? 12.798 -9.216 7.079 1.00 85.81 118 GLY A CA 1
ATOM 938 C C . GLY A 1 118 ? 11.387 -8.797 6.642 1.00 85.81 118 GLY A C 1
ATOM 939 O O . GLY A 1 118 ? 10.663 -9.590 6.046 1.00 85.81 118 GLY A O 1
ATOM 940 N N . TYR A 1 119 ? 10.969 -7.569 6.964 1.00 90.00 119 TYR A N 1
ATOM 941 C CA . TYR A 1 119 ? 9.694 -6.980 6.556 1.00 90.00 119 TYR A CA 1
ATOM 942 C C . TYR A 1 119 ? 9.828 -5.462 6.434 1.00 90.00 119 TYR A C 1
ATOM 944 O O . TYR A 1 119 ? 10.601 -4.834 7.156 1.00 90.00 119 TYR A O 1
ATOM 952 N N . SER A 1 120 ? 9.041 -4.854 5.549 1.00 91.19 120 SER A N 1
ATOM 953 C CA . SER A 1 120 ? 8.915 -3.396 5.487 1.00 91.19 120 SER A CA 1
ATOM 954 C C . SER A 1 120 ? 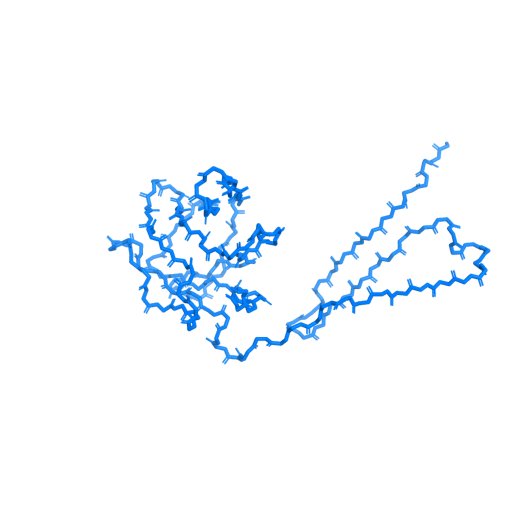7.810 -2.925 6.428 1.00 91.19 120 SER A C 1
ATOM 956 O O . SER A 1 120 ? 6.706 -3.463 6.400 1.00 91.19 120 SER A O 1
ATOM 958 N N . GLN A 1 121 ? 8.074 -1.907 7.238 1.00 91.31 121 GLN A N 1
ATOM 959 C CA . GL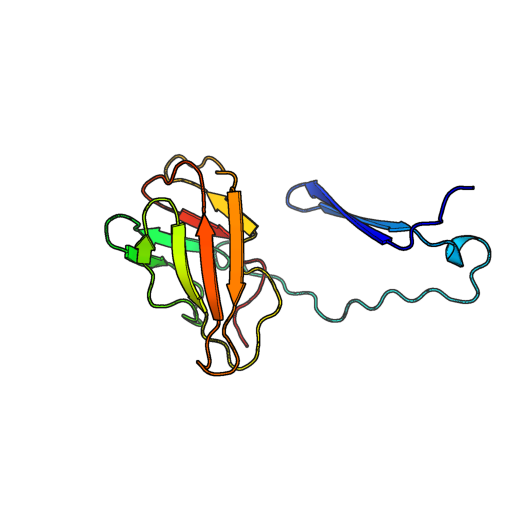N A 1 121 ? 7.024 -1.155 7.913 1.00 91.31 121 GLN A CA 1
ATOM 960 C C . GLN A 1 121 ? 6.420 -0.152 6.934 1.00 91.31 121 GLN A C 1
ATOM 962 O O . GLN A 1 121 ? 7.149 0.498 6.182 1.00 91.31 121 GLN A O 1
ATOM 967 N N . ILE A 1 122 ? 5.094 -0.046 6.950 1.00 89.44 122 ILE A N 1
ATOM 968 C CA . ILE A 1 122 ? 4.337 0.860 6.101 1.00 89.44 122 ILE A CA 1
ATOM 969 C C . ILE A 1 122 ? 3.450 1.728 6.965 1.00 89.44 122 ILE A C 1
ATOM 971 O O . ILE A 1 122 ? 2.595 1.213 7.685 1.00 89.44 122 ILE A O 1
ATOM 975 N N . ASP A 1 123 ? 3.624 3.034 6.809 1.00 89.56 123 ASP A N 1
ATOM 976 C CA . ASP A 1 123 ? 2.881 4.052 7.530 1.00 89.56 123 ASP A CA 1
ATOM 977 C C . ASP A 1 123 ? 2.086 4.883 6.516 1.00 89.56 123 ASP A C 1
ATOM 979 O O . ASP A 1 123 ? 2.648 5.440 5.570 1.00 89.56 123 ASP A O 1
ATOM 983 N N . VAL A 1 124 ? 0.770 4.970 6.698 1.00 86.50 124 VAL A N 1
ATOM 984 C CA . VAL A 1 124 ? -0.126 5.792 5.878 1.00 86.50 124 VAL A CA 1
ATOM 985 C C . VAL A 1 124 ? -0.872 6.747 6.784 1.00 86.50 124 VAL A C 1
ATOM 987 O O . VAL A 1 124 ? -1.573 6.304 7.688 1.00 86.50 124 VAL A O 1
ATOM 990 N N . THR A 1 125 ? -0.771 8.045 6.520 1.00 85.81 125 THR A N 1
ATOM 991 C CA . THR A 1 125 ? -1.447 9.085 7.303 1.00 85.81 125 THR A CA 1
ATOM 992 C C . THR A 1 125 ? -2.532 9.749 6.466 1.00 85.81 125 THR A C 1
ATOM 994 O O . THR A 1 125 ? -2.288 10.107 5.310 1.00 85.81 125 THR A O 1
ATOM 997 N N . ALA A 1 126 ? -3.720 9.959 7.035 1.00 80.38 126 ALA A N 1
ATOM 998 C CA . ALA A 1 126 ? -4.783 10.732 6.391 1.00 80.38 126 ALA A CA 1
ATOM 999 C C . ALA A 1 126 ? -5.569 11.569 7.407 1.00 80.38 126 ALA A C 1
ATOM 1001 O O . ALA A 1 126 ? -5.799 11.139 8.527 1.00 80.38 126 ALA A O 1
ATOM 1002 N N . ALA A 1 127 ? -6.038 12.748 6.991 1.00 69.69 127 ALA A N 1
ATOM 1003 C CA . ALA A 1 127 ? -6.686 13.727 7.877 1.00 69.69 127 ALA A CA 1
ATOM 1004 C C . ALA A 1 127 ? -8.031 13.275 8.487 1.00 69.69 127 ALA A C 1
ATOM 1006 O O . ALA A 1 127 ? -8.565 13.927 9.380 1.00 69.69 127 ALA A O 1
ATOM 1007 N N . SER A 1 128 ? -8.635 12.213 7.956 1.00 66.94 128 SER A N 1
ATOM 1008 C CA . SER A 1 128 ? -9.869 11.636 8.476 1.00 66.94 128 SER A CA 1
ATOM 1009 C C . SER A 1 128 ? -9.935 10.182 8.058 1.00 66.94 128 SER A C 1
ATOM 1011 O O . SER A 1 128 ? -9.952 9.878 6.862 1.00 66.94 128 SER A O 1
ATOM 1013 N N . PHE A 1 129 ? -9.993 9.289 9.043 1.00 63.41 129 PHE A N 1
ATOM 1014 C CA . PHE A 1 129 ? -10.091 7.864 8.804 1.00 63.41 129 PHE A CA 1
ATOM 1015 C C . PHE A 1 129 ? -11.507 7.299 9.098 1.00 63.41 129 PHE A C 1
ATOM 1017 O O . PHE A 1 129 ? -11.862 7.118 10.262 1.00 63.41 129 PHE A O 1
ATOM 1024 N N . PRO A 1 130 ? -12.363 6.995 8.094 1.00 54.81 130 PRO A N 1
ATOM 1025 C CA . PRO A 1 130 ? -13.628 6.294 8.299 1.00 54.81 130 PRO A CA 1
ATOM 1026 C C . PRO A 1 130 ? -13.430 4.788 8.498 1.00 54.81 130 PRO A C 1
ATOM 1028 O O . PRO A 1 130 ? -12.686 4.159 7.767 1.00 54.81 130 PRO A O 1
ATOM 1031 N N . ARG A 1 131 ? -14.230 4.210 9.398 1.00 53.56 131 ARG A N 1
ATOM 1032 C CA . ARG A 1 131 ? -14.324 2.814 9.894 1.00 53.56 131 ARG A CA 1
ATOM 1033 C C . ARG A 1 131 ? -14.015 1.602 8.982 1.00 53.56 131 ARG A C 1
ATOM 1035 O O . ARG A 1 131 ? -13.926 0.502 9.516 1.00 53.56 131 ARG A O 1
ATOM 1042 N N . LEU A 1 132 ? -13.883 1.733 7.663 1.00 47.00 132 LEU A N 1
ATOM 1043 C CA . LEU A 1 132 ? -13.599 0.614 6.760 1.00 47.00 132 LEU A CA 1
ATOM 1044 C C . LEU A 1 132 ? -12.781 1.088 5.556 1.00 47.00 132 LEU A C 1
ATOM 1046 O O . LEU A 1 132 ? -13.168 2.066 4.914 1.00 47.00 132 LEU A O 1
ATOM 1050 N N . TYR A 1 133 ? -11.703 0.368 5.244 1.00 57.50 133 TYR A N 1
ATOM 1051 C CA . TYR A 1 133 ? -10.788 0.713 4.153 1.00 57.50 133 TYR A CA 1
ATOM 1052 C C . TYR A 1 133 ? -10.928 -0.219 2.976 1.00 57.50 133 TYR A C 1
ATOM 1054 O O . TYR A 1 133 ? -11.133 -1.414 3.143 1.00 57.50 133 TYR A O 1
ATOM 1062 N N . LEU A 1 134 ? -10.739 0.330 1.786 1.00 50.53 134 LEU A N 1
ATOM 1063 C CA . LEU A 1 134 ? -10.249 -0.419 0.643 1.00 50.53 134 LEU A CA 1
ATOM 1064 C C . LEU A 1 134 ? -8.903 0.178 0.261 1.00 50.53 134 LEU A C 1
ATOM 1066 O O . LEU A 1 134 ? -8.843 1.338 -0.145 1.00 50.53 134 LEU A O 1
ATOM 1070 N N . LEU A 1 135 ? -7.850 -0.622 0.366 1.00 52.66 135 LEU A N 1
ATOM 1071 C CA . LEU A 1 135 ? -6.559 -0.289 -0.218 1.00 52.66 135 LEU A CA 1
ATOM 1072 C C . LEU A 1 135 ? -6.445 -1.051 -1.527 1.00 52.66 135 LEU A C 1
ATOM 1074 O O . LEU A 1 135 ? -6.560 -2.279 -1.541 1.00 52.66 135 LEU A O 1
ATOM 1078 N N . ASN A 1 136 ? -6.290 -0.310 -2.622 1.00 47.69 136 ASN A N 1
ATOM 1079 C CA . ASN A 1 136 ? -6.033 -0.902 -3.924 1.00 47.69 136 ASN A CA 1
ATOM 1080 C C . ASN A 1 136 ? -4.531 -1.192 -4.027 1.00 47.69 136 ASN A C 1
ATOM 1082 O O . ASN A 1 136 ? -3.716 -0.269 -3.998 1.00 47.69 136 ASN A O 1
ATOM 1086 N N . CYS A 1 137 ? -4.184 -2.473 -4.102 1.00 49.22 137 CYS A N 1
ATOM 1087 C CA . CYS A 1 137 ? -2.834 -2.961 -4.322 1.00 49.22 137 CYS A CA 1
ATOM 1088 C C . CYS A 1 137 ? -2.725 -3.368 -5.798 1.00 49.22 137 CYS A C 1
ATOM 1090 O O . CYS A 1 137 ? -3.266 -4.409 -6.183 1.00 49.22 137 CYS A O 1
ATOM 1092 N N . PRO A 1 138 ? -2.080 -2.556 -6.655 1.00 49.59 138 PRO A N 1
ATOM 1093 C CA . PRO A 1 138 ? -1.952 -2.863 -8.080 1.00 49.59 138 PRO A CA 1
ATOM 1094 C C . PRO A 1 138 ? -0.926 -3.972 -8.368 1.00 49.59 138 PRO A C 1
ATOM 1096 O O . PRO A 1 138 ? -0.707 -4.306 -9.529 1.00 49.59 138 PRO A O 1
ATOM 1099 N N . PHE A 1 139 ? -0.320 -4.557 -7.332 1.00 50.12 139 PHE A N 1
ATOM 1100 C CA . PHE A 1 139 ? 0.684 -5.606 -7.442 1.00 50.12 139 PHE A CA 1
ATOM 1101 C C . PHE A 1 139 ? 0.164 -6.903 -6.827 1.00 50.12 139 PHE A C 1
ATOM 1103 O O . PHE A 1 139 ? -0.434 -6.915 -5.749 1.00 50.12 139 PHE A O 1
ATOM 1110 N N . SER A 1 140 ? 0.423 -8.025 -7.488 1.00 47.47 140 SER A N 1
ATOM 1111 C CA . SER A 1 140 ? 0.301 -9.319 -6.835 1.00 47.47 140 SER A CA 1
ATOM 1112 C C . SER A 1 140 ? 1.424 -9.410 -5.814 1.00 47.47 140 SER A C 1
ATOM 1114 O O . SER A 1 140 ? 2.593 -9.478 -6.179 1.00 47.47 140 SER A O 1
ATOM 1116 N N . LEU A 1 141 ? 1.077 -9.505 -4.534 1.00 50.91 141 LEU A N 1
ATOM 1117 C CA . LEU A 1 141 ? 2.030 -9.800 -3.456 1.00 50.91 141 LEU A CA 1
ATOM 1118 C C . LEU A 1 141 ? 2.525 -11.265 -3.493 1.00 50.91 141 LEU A C 1
ATOM 1120 O O . LEU A 1 141 ? 2.934 -11.815 -2.474 1.00 50.91 141 LEU A O 1
ATOM 1124 N N . ASN A 1 142 ? 2.465 -11.898 -4.669 1.00 43.09 142 ASN A N 1
ATOM 1125 C CA . ASN A 1 142 ? 3.051 -13.201 -4.956 1.00 43.09 142 ASN A CA 1
ATOM 1126 C C . ASN A 1 142 ? 4.501 -12.958 -5.398 1.00 43.09 142 ASN A C 1
ATOM 1128 O O . ASN A 1 142 ? 4.829 -13.104 -6.575 1.00 43.09 142 ASN A O 1
ATOM 1132 N N . GLY A 1 143 ? 5.297 -12.443 -4.461 1.00 40.00 143 GLY A N 1
ATOM 1133 C CA . GLY A 1 143 ? 6.725 -12.724 -4.370 1.00 40.00 143 GLY A CA 1
ATOM 1134 C C . GLY A 1 143 ? 6.852 -13.866 -3.386 1.00 40.00 143 GLY A C 1
ATOM 1135 O O . GLY A 1 143 ? 6.517 -13.622 -2.194 1.00 40.00 143 GLY A O 1
#

Organism: NCBI:txid237682

Foldseek 3Di:
DDDFDFDWDWDAPDPPDIDIDGGDPCVVPPPDDDDDDPDDDADPVPQQWWKAQQVVQDTPDHHPVPQWDDWHDDPQKTKIKGAAQDDDPDDQFDWKAAPVRDTFDWPDWDWDDCPPPNIIMIMTGGPDHHRMIIGGGRDDSPD

Secondary structure (DSSP, 8-state):
------EEEEEEEETTEEEEEEE-GGGGS-S----------PPPTTTTEEEEETTTTEEEE--TT--EEEEEEETTEEEEEE--SS---S-S---EE-TTS-EE-EEEEEEE-HHHHSSEEEEEEES---SB-EEE--S----

Radius of gyration: 18.35 Å; chains: 1; bounding box: 38×44×50 Å